Protein AF-A0A8T4ZP81-F1 (afdb_monomer_lite)

Secondary structure (DSSP, 8-state):
-------GGGGGG-----------------HHHHHHHHHHHHHH---SSHHHHHHHHHHHHHHHHHHHHHHHH--

pLDDT: mean 83.19, std 21.11, range [35.41, 98.5]

Structure (mmCIF, N/CA/C/O backbone):
data_AF-A0A8T4ZP81-F1
#
_entry.id   AF-A0A8T4ZP81-F1
#
loop_
_atom_site.group_PDB
_atom_site.id
_atom_site.type_symbol
_atom_site.label_atom_id
_atom_site.label_alt_id
_atom_site.label_comp_id
_atom_site.label_asym_id
_atom_site.label_entity_id
_atom_site.label_seq_id
_atom_site.pdbx_PDB_ins_code
_atom_site.Cartn_x
_atom_site.Cartn_y
_atom_site.Cartn_z
_atom_site.occupancy
_atom_site.B_iso_or_equiv
_atom_site.auth_seq_id
_atom_site.auth_comp_id
_atom_site.auth_asym_id
_atom_site.auth_atom_id
_atom_site.pdbx_PDB_model_num
ATOM 1 N N . MET A 1 1 ? 49.923 39.556 -1.298 1.00 35.41 1 MET A N 1
ATOM 2 C CA . MET A 1 1 ? 48.457 39.711 -1.395 1.00 35.41 1 MET A CA 1
ATOM 3 C C . MET A 1 1 ? 47.833 38.612 -0.554 1.00 35.41 1 MET A C 1
ATOM 5 O O . MET A 1 1 ? 47.987 37.452 -0.903 1.00 35.41 1 MET A O 1
ATOM 9 N N . ASN A 1 2 ? 47.244 38.978 0.587 1.00 41.72 2 ASN A N 1
ATOM 10 C CA . ASN A 1 2 ? 46.495 38.078 1.464 1.00 41.72 2 ASN A CA 1
ATOM 11 C C . ASN A 1 2 ? 45.011 38.207 1.113 1.00 41.72 2 ASN A C 1
ATOM 13 O O . ASN A 1 2 ? 44.428 39.267 1.317 1.00 41.72 2 ASN A O 1
ATOM 17 N N . LEU A 1 3 ? 44.440 37.138 0.570 1.00 46.91 3 LEU A N 1
ATOM 18 C CA . LEU A 1 3 ? 43.014 36.888 0.360 1.00 46.91 3 LEU A CA 1
ATOM 19 C C . LEU A 1 3 ? 42.899 35.360 0.374 1.00 46.91 3 LEU A C 1
ATOM 21 O O . LEU A 1 3 ? 43.506 34.708 -0.464 1.00 46.91 3 LEU A O 1
ATOM 25 N N . GLY A 1 4 ? 42.218 34.675 1.270 1.00 48.47 4 GLY A N 1
ATOM 26 C CA . GLY A 1 4 ? 41.445 35.021 2.444 1.00 48.47 4 GLY A CA 1
ATOM 27 C C . GLY A 1 4 ? 41.037 33.655 2.989 1.00 48.47 4 GLY A C 1
ATOM 28 O O . GLY A 1 4 ? 40.618 32.783 2.224 1.00 48.47 4 GLY A O 1
ATOM 29 N N . GLU A 1 5 ? 41.272 33.428 4.275 1.00 49.25 5 GLU A N 1
ATOM 30 C CA . GLU A 1 5 ? 40.894 32.196 4.951 1.00 49.25 5 GLU A CA 1
ATOM 31 C C . GLU A 1 5 ? 39.400 31.970 4.726 1.00 49.25 5 GLU A C 1
ATOM 33 O O . GLU A 1 5 ? 38.573 32.828 5.043 1.00 49.25 5 GLU A O 1
ATOM 38 N N . ILE A 1 6 ? 39.056 30.832 4.122 1.00 54.72 6 ILE A N 1
ATOM 39 C CA . ILE A 1 6 ? 37.669 30.400 3.992 1.00 54.72 6 ILE A CA 1
ATOM 40 C C . ILE A 1 6 ? 37.158 30.247 5.419 1.00 54.72 6 ILE A C 1
ATOM 42 O O . ILE A 1 6 ? 37.473 29.278 6.111 1.00 54.72 6 ILE A O 1
ATOM 46 N N . SER A 1 7 ? 36.433 31.268 5.866 1.00 51.38 7 SER A N 1
ATOM 47 C CA . SER A 1 7 ? 35.878 31.335 7.203 1.00 51.38 7 SER A CA 1
ATOM 48 C C . SER A 1 7 ? 35.070 30.066 7.491 1.00 51.38 7 SER A C 1
ATOM 50 O O . SER A 1 7 ? 34.352 29.531 6.641 1.00 51.38 7 SER A O 1
ATOM 52 N N . GLU A 1 8 ? 35.169 29.584 8.724 1.00 53.50 8 GLU A N 1
ATOM 53 C CA . GLU A 1 8 ? 34.550 28.344 9.181 1.00 53.50 8 GLU A CA 1
ATOM 54 C C . GLU A 1 8 ? 32.999 28.296 9.287 1.00 53.50 8 GLU A C 1
ATOM 56 O O . GLU A 1 8 ? 32.494 27.195 9.554 1.00 53.50 8 GLU A O 1
ATOM 61 N N . PRO A 1 9 ? 32.165 29.357 9.111 1.00 47.59 9 PRO A N 1
ATOM 62 C CA . PRO A 1 9 ? 30.743 29.223 9.427 1.00 47.59 9 PRO A CA 1
ATOM 63 C C . PRO A 1 9 ? 29.951 28.398 8.397 1.00 47.59 9 PRO A C 1
ATOM 65 O O . PRO A 1 9 ? 28.890 27.868 8.740 1.00 47.59 9 PRO A O 1
ATOM 68 N N . GLU A 1 10 ? 30.458 28.191 7.177 1.00 45.38 10 GLU A N 1
ATOM 69 C CA . GLU A 1 10 ? 29.756 27.405 6.147 1.00 45.38 10 GLU A CA 1
ATOM 70 C C . GLU A 1 10 ? 29.872 25.884 6.342 1.00 45.38 10 GLU A C 1
ATOM 72 O O . GLU A 1 10 ? 28.978 25.136 5.936 1.00 45.38 10 GLU A O 1
ATOM 77 N N . ARG A 1 11 ? 30.887 25.395 7.072 1.00 44.34 11 ARG A N 1
ATOM 78 C CA . ARG A 1 11 ? 31.008 23.959 7.402 1.00 44.34 11 ARG A CA 1
ATOM 79 C C . ARG A 1 11 ? 29.981 23.480 8.438 1.00 44.34 11 ARG A C 1
ATOM 81 O O . ARG A 1 11 ? 29.705 22.283 8.508 1.00 44.34 11 ARG A O 1
ATOM 88 N N . LYS A 1 12 ? 29.369 24.378 9.223 1.00 42.81 12 LYS A N 1
ATOM 89 C CA . LYS A 1 12 ? 28.493 24.018 10.363 1.00 42.81 12 LYS A CA 1
ATOM 90 C C . LYS A 1 12 ? 26.993 23.914 10.048 1.00 42.81 12 LYS A C 1
ATOM 92 O O . LYS A 1 12 ? 26.222 23.550 10.937 1.00 42.81 12 LYS A O 1
ATOM 97 N N . ARG A 1 13 ? 26.549 24.161 8.807 1.00 45.66 13 ARG A N 1
ATOM 98 C CA . ARG A 1 13 ? 25.119 24.071 8.422 1.00 45.66 13 ARG A CA 1
ATOM 99 C C . ARG A 1 13 ? 24.648 22.691 7.950 1.00 45.66 13 ARG A C 1
ATOM 101 O O . ARG A 1 13 ? 23.455 22.498 7.750 1.00 45.66 13 ARG A O 1
ATOM 108 N N . ARG A 1 14 ? 25.528 21.687 7.879 1.00 48.56 14 ARG A N 1
ATOM 109 C CA . ARG A 1 14 ? 25.136 20.270 7.742 1.00 48.56 14 ARG A CA 1
ATOM 110 C C . ARG A 1 14 ? 24.943 19.619 9.116 1.00 48.56 14 ARG A C 1
ATOM 112 O O . ARG A 1 14 ? 25.483 18.550 9.383 1.00 48.56 14 ARG A O 1
ATOM 119 N N . LYS A 1 15 ? 24.181 20.245 10.021 1.00 46.88 15 LYS A N 1
ATOM 120 C CA . LYS A 1 15 ? 23.656 19.525 11.194 1.00 46.88 15 LYS A CA 1
ATOM 121 C C . LYS A 1 15 ? 22.678 18.485 10.657 1.00 46.88 15 LYS A C 1
ATOM 123 O O . LYS A 1 15 ? 21.537 18.806 10.338 1.00 46.88 15 LYS A O 1
ATOM 128 N N . GLY A 1 16 ? 23.182 17.266 10.466 1.00 50.03 16 GLY A N 1
ATOM 129 C CA . GLY A 1 16 ? 22.434 16.132 9.949 1.00 50.03 16 GLY A CA 1
ATOM 130 C C . GLY A 1 16 ? 21.084 16.039 10.643 1.00 50.03 16 GLY A C 1
ATOM 131 O O . GLY A 1 16 ? 21.007 15.944 11.868 1.00 50.03 16 GLY A O 1
ATOM 132 N N . ARG A 1 17 ? 20.017 16.103 9.843 1.00 59.31 17 ARG A N 1
ATOM 133 C CA . ARG A 1 17 ? 18.654 15.775 10.254 1.00 59.31 17 ARG A CA 1
ATOM 134 C C . ARG A 1 17 ? 18.758 14.408 10.931 1.00 59.31 17 ARG A C 1
ATOM 136 O O . ARG A 1 17 ? 19.065 13.431 10.248 1.00 59.31 17 ARG A O 1
ATOM 143 N N . ARG A 1 18 ? 18.627 14.337 12.262 1.00 58.31 18 ARG A N 1
ATOM 144 C CA . ARG A 1 18 ? 18.603 13.057 12.983 1.00 58.31 18 ARG A CA 1
ATOM 145 C C . ARG A 1 18 ? 17.431 12.281 12.388 1.00 58.31 18 ARG A C 1
ATOM 147 O O . ARG A 1 18 ? 16.285 12.587 12.699 1.00 58.31 18 ARG A O 1
ATOM 154 N N . LYS A 1 19 ? 17.700 11.365 11.450 1.00 62.31 19 LYS A N 1
ATOM 155 C CA 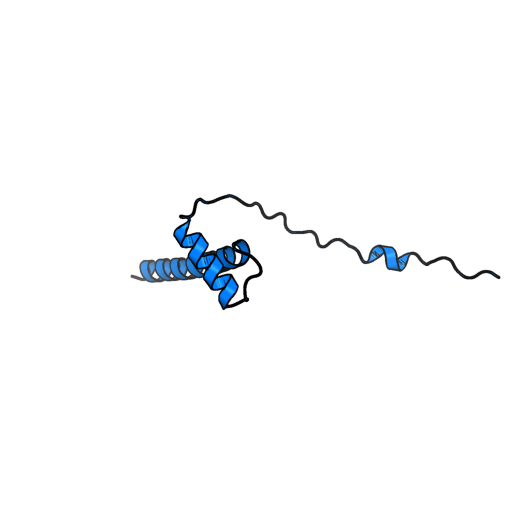. LYS A 1 19 ? 16.673 10.477 10.906 1.00 62.31 19 LYS A CA 1
ATOM 156 C C . LYS A 1 19 ? 16.128 9.723 12.110 1.00 62.31 19 LYS A C 1
ATOM 158 O O . LYS A 1 19 ? 16.896 9.038 12.786 1.00 62.31 19 LYS A O 1
ATOM 163 N N . ALA A 1 20 ? 14.844 9.908 12.412 1.00 68.94 20 ALA A N 1
ATOM 164 C CA . ALA A 1 20 ? 14.165 9.055 13.372 1.00 68.94 20 ALA A CA 1
ATOM 165 C C . ALA A 1 20 ? 14.472 7.605 12.975 1.00 68.94 20 ALA A C 1
ATOM 167 O O . ALA A 1 20 ? 14.354 7.243 11.800 1.00 68.94 20 ALA A O 1
ATOM 168 N N . ARG A 1 21 ? 14.983 6.811 13.918 1.00 77.75 21 ARG A N 1
ATOM 169 C CA . ARG A 1 21 ? 15.290 5.404 13.661 1.00 77.75 21 ARG A CA 1
ATOM 170 C C . ARG A 1 21 ? 13.960 4.671 13.557 1.00 77.75 21 ARG A C 1
ATOM 172 O O . ARG A 1 21 ? 13.368 4.332 14.572 1.00 77.75 21 ARG A O 1
ATOM 179 N N . VAL A 1 22 ? 13.484 4.485 12.332 1.00 84.94 22 VAL A N 1
ATOM 180 C CA . VAL A 1 22 ? 12.311 3.658 12.046 1.00 84.94 22 VAL A CA 1
ATOM 181 C C . VAL A 1 22 ? 12.790 2.219 11.875 1.00 84.94 22 VAL A C 1
ATOM 183 O O . VAL A 1 22 ? 13.722 1.969 11.108 1.00 84.94 22 VAL A O 1
ATOM 186 N N . ALA A 1 23 ? 12.193 1.292 12.622 1.00 90.50 23 ALA A N 1
ATOM 187 C CA . ALA A 1 23 ? 12.385 -0.139 12.421 1.00 90.50 23 ALA A CA 1
ATOM 188 C C . ALA A 1 23 ? 11.403 -0.634 11.352 1.00 90.50 23 ALA A C 1
ATOM 190 O O . ALA A 1 23 ? 10.252 -0.203 11.321 1.00 90.50 23 ALA A O 1
ATOM 191 N N . PHE A 1 24 ? 11.862 -1.531 10.483 1.00 90.25 24 PHE A N 1
ATOM 192 C CA . PHE A 1 24 ? 11.052 -2.116 9.419 1.00 90.25 24 PHE A CA 1
ATOM 193 C C . PHE A 1 24 ? 11.003 -3.633 9.584 1.00 90.25 24 PHE A C 1
ATOM 195 O O . PHE A 1 24 ? 11.989 -4.246 9.994 1.00 90.25 24 PHE A O 1
ATOM 202 N N . SER A 1 25 ? 9.867 -4.226 9.233 1.00 92.50 25 SER A N 1
ATOM 203 C CA . SER A 1 25 ? 9.679 -5.670 9.102 1.00 92.50 25 SER A CA 1
ATOM 204 C C . SER A 1 25 ? 9.161 -6.002 7.700 1.00 92.50 25 SER A C 1
ATOM 206 O O . SER A 1 25 ? 8.737 -5.115 6.955 1.00 92.50 25 SER A O 1
ATOM 208 N N . ALA A 1 26 ? 9.239 -7.276 7.321 1.00 94.25 26 ALA A N 1
ATOM 209 C CA . ALA A 1 26 ? 8.742 -7.765 6.041 1.00 94.25 26 ALA A CA 1
ATOM 210 C C . ALA A 1 26 ? 7.375 -8.439 6.209 1.00 94.25 26 ALA A C 1
ATOM 212 O O . ALA A 1 26 ? 7.110 -9.078 7.227 1.00 94.25 26 ALA A O 1
ATOM 213 N N . VAL A 1 27 ? 6.537 -8.326 5.180 1.00 94.44 27 VAL A N 1
ATOM 214 C CA . VAL A 1 27 ? 5.271 -9.054 5.049 1.00 94.44 27 VAL A CA 1
ATOM 215 C C . VAL A 1 27 ? 5.227 -9.738 3.689 1.00 94.44 27 VAL A C 1
ATOM 217 O O . VAL A 1 27 ? 5.734 -9.201 2.702 1.00 94.44 27 VAL A O 1
ATOM 220 N N . SER A 1 28 ? 4.627 -10.923 3.631 1.00 96.12 28 SER A N 1
ATOM 221 C CA . SER A 1 28 ? 4.381 -11.624 2.371 1.00 96.12 28 SER A CA 1
ATOM 222 C C . SER A 1 28 ? 3.087 -11.120 1.742 1.00 96.12 28 SER A C 1
ATOM 224 O O . SER A 1 28 ? 2.061 -11.027 2.412 1.00 96.12 28 SER A O 1
ATOM 226 N N . VAL A 1 29 ? 3.134 -10.820 0.447 1.00 95.69 29 VAL A N 1
ATOM 227 C CA . VAL A 1 29 ? 1.983 -10.373 -0.346 1.00 95.69 29 VAL A CA 1
ATOM 228 C C . VAL A 1 29 ? 1.922 -11.232 -1.612 1.00 95.69 29 VAL A C 1
ATOM 230 O O . VAL A 1 29 ? 2.980 -11.483 -2.198 1.00 95.69 29 VAL A O 1
ATOM 233 N N . PRO A 1 30 ? 0.735 -11.704 -2.045 1.00 98.06 30 PRO A N 1
ATOM 234 C CA . PRO A 1 30 ? 0.605 -12.442 -3.297 1.00 98.06 30 PRO A CA 1
ATOM 235 C C . PRO A 1 30 ? 1.145 -11.648 -4.491 1.00 98.06 30 PRO A C 1
ATOM 237 O O . PRO A 1 30 ? 0.892 -10.449 -4.604 1.00 98.06 30 PRO A O 1
ATOM 240 N N . LEU A 1 31 ? 1.841 -12.327 -5.408 1.00 98.00 31 LEU A N 1
ATOM 241 C CA . LEU A 1 31 ? 2.407 -11.693 -6.605 1.00 98.00 31 LEU A CA 1
ATOM 242 C C . LEU A 1 31 ? 1.367 -10.930 -7.444 1.00 98.00 31 LEU A C 1
ATOM 244 O O . LEU A 1 31 ? 1.650 -9.777 -7.757 1.00 98.00 31 LEU A O 1
ATOM 248 N N . PRO A 1 32 ? 0.154 -11.460 -7.708 1.00 98.50 32 PRO A N 1
ATOM 249 C CA . PRO A 1 32 ? -0.846 -10.712 -8.473 1.00 98.50 32 PRO A CA 1
ATOM 250 C C . PRO A 1 32 ? -1.228 -9.373 -7.826 1.00 98.50 32 PRO A C 1
ATOM 252 O O . PRO A 1 32 ? -1.473 -8.390 -8.509 1.00 98.50 32 PRO A O 1
ATOM 255 N N . VAL A 1 33 ? -1.221 -9.293 -6.491 1.00 98.06 33 VAL A N 1
ATOM 256 C CA . VAL A 1 33 ? -1.496 -8.034 -5.780 1.00 98.06 33 VAL A CA 1
ATOM 257 C C . VAL A 1 33 ? -0.347 -7.041 -5.969 1.00 98.06 33 VAL A C 1
ATOM 259 O O . VAL A 1 33 ? -0.587 -5.847 -6.127 1.00 98.06 33 VAL A O 1
ATOM 262 N N . LEU A 1 34 ? 0.904 -7.514 -5.973 1.00 97.19 34 LEU A N 1
ATOM 263 C CA . LEU A 1 34 ? 2.059 -6.657 -6.254 1.00 97.19 34 LEU A CA 1
ATOM 264 C C . LEU A 1 34 ? 2.043 -6.124 -7.692 1.00 97.19 34 LEU A C 1
ATOM 266 O O . LEU A 1 34 ? 2.404 -4.968 -7.898 1.00 97.19 34 LEU A O 1
ATOM 270 N N . GLU A 1 35 ? 1.603 -6.931 -8.657 1.00 98.31 35 GLU A N 1
ATOM 271 C CA . GLU A 1 35 ? 1.465 -6.521 -10.061 1.00 98.31 35 GLU A CA 1
ATOM 272 C C . GLU A 1 35 ? 0.421 -5.408 -10.228 1.00 98.31 35 GLU A C 1
ATOM 274 O O . GLU A 1 35 ? 0.683 -4.415 -10.908 1.00 98.31 35 GLU A O 1
ATOM 279 N N . GLU A 1 36 ? -0.720 -5.509 -9.542 1.00 98.44 36 GLU A N 1
ATOM 280 C CA . GLU A 1 36 ? -1.726 -4.439 -9.528 1.00 98.44 36 GLU A CA 1
ATOM 281 C C . GLU A 1 36 ? -1.190 -3.152 -8.879 1.00 98.44 36 GLU A C 1
ATOM 283 O O . GLU A 1 36 ? -1.421 -2.054 -9.389 1.00 98.44 36 GLU A O 1
ATOM 288 N N . ILE A 1 37 ? -0.407 -3.262 -7.798 1.00 98.00 37 ILE A N 1
ATOM 289 C CA . ILE A 1 37 ? 0.263 -2.100 -7.188 1.00 98.00 37 ILE A CA 1
ATOM 290 C C . ILE A 1 37 ? 1.213 -1.441 -8.194 1.00 98.00 37 ILE A C 1
ATOM 292 O O . ILE A 1 37 ? 1.205 -0.218 -8.335 1.00 98.00 37 ILE A O 1
ATOM 296 N N . ASP A 1 38 ? 2.019 -2.222 -8.914 1.00 98.31 38 ASP A N 1
ATOM 297 C CA . ASP A 1 38 ? 2.940 -1.680 -9.916 1.00 98.31 38 ASP A CA 1
ATOM 298 C C . ASP A 1 38 ? 2.207 -0.981 -11.059 1.00 98.31 38 ASP A C 1
ATOM 300 O O . ASP A 1 38 ? 2.642 0.081 -11.517 1.00 98.31 38 ASP A O 1
ATOM 304 N N . LYS A 1 39 ? 1.079 -1.545 -11.498 1.00 98.50 39 LYS A N 1
ATOM 305 C CA . LYS A 1 39 ? 0.223 -0.934 -12.511 1.00 98.50 39 LYS A CA 1
ATOM 306 C C . LYS A 1 39 ? -0.308 0.420 -12.041 1.00 98.50 39 LYS A C 1
ATOM 308 O O . LYS A 1 39 ? -0.136 1.403 -12.756 1.00 98.50 39 LYS A O 1
ATOM 313 N N . LEU A 1 40 ? -0.851 0.503 -10.824 1.00 98.25 40 LEU A N 1
ATOM 314 C CA . LEU A 1 40 ? -1.338 1.761 -10.244 1.00 98.25 40 LEU A CA 1
ATOM 315 C C . LEU A 1 40 ? -0.229 2.811 -10.126 1.00 98.25 40 LEU A C 1
ATOM 317 O O . LEU A 1 40 ? -0.430 3.972 -10.480 1.00 98.25 40 LEU A O 1
ATOM 321 N N . ILE A 1 41 ? 0.959 2.408 -9.668 1.00 98.25 41 ILE A N 1
ATOM 322 C CA . ILE A 1 41 ? 2.118 3.302 -9.568 1.00 98.25 41 ILE A CA 1
ATOM 323 C C . ILE A 1 41 ? 2.501 3.847 -10.944 1.00 98.25 41 ILE A C 1
ATOM 325 O O . ILE A 1 41 ? 2.754 5.044 -11.080 1.00 98.25 41 ILE A O 1
ATOM 329 N N . LYS A 1 42 ? 2.529 2.984 -11.963 1.00 98.25 42 LYS A N 1
ATOM 330 C CA . LYS A 1 42 ? 2.883 3.361 -13.333 1.00 98.25 42 LYS A CA 1
ATOM 331 C C . LYS A 1 42 ? 1.838 4.275 -13.975 1.00 98.25 42 LYS A C 1
ATOM 333 O O . LYS A 1 42 ? 2.218 5.211 -14.672 1.00 98.25 42 LYS A O 1
ATOM 338 N N . GLU A 1 43 ? 0.555 3.992 -13.776 1.00 98.31 43 GLU A N 1
ATOM 339 C CA . GLU A 1 43 ? -0.545 4.737 -14.397 1.00 98.31 43 GLU A CA 1
ATOM 340 C C . GLU A 1 43 ? -0.764 6.103 -13.740 1.00 98.31 43 GLU A C 1
ATOM 342 O O . GLU A 1 43 ? -0.988 7.087 -14.441 1.00 98.31 43 GLU A O 1
ATOM 347 N N . LEU A 1 44 ? -0.670 6.182 -12.409 1.00 97.88 44 LEU A N 1
ATOM 348 C CA . LEU A 1 44 ? -0.963 7.408 -11.663 1.00 97.88 44 LEU A CA 1
ATOM 349 C C . LEU A 1 44 ? 0.281 8.265 -11.395 1.00 97.88 44 LEU A C 1
ATOM 351 O O . LEU A 1 44 ? 0.180 9.484 -11.292 1.00 97.88 44 LEU A O 1
ATOM 355 N N . GLY A 1 45 ? 1.459 7.651 -11.255 1.00 96.00 45 GLY A N 1
ATOM 356 C CA . GLY A 1 45 ? 2.726 8.360 -11.052 1.00 96.00 45 GLY A CA 1
ATOM 357 C C . GLY A 1 45 ? 2.885 9.066 -9.697 1.00 96.00 45 GLY A C 1
ATOM 358 O O . GLY A 1 45 ? 3.870 9.774 -9.499 1.00 96.00 45 GLY A O 1
ATOM 359 N N . TYR A 1 46 ? 1.953 8.890 -8.753 1.00 96.44 46 TYR A N 1
ATOM 360 C CA . TYR A 1 46 ? 1.988 9.570 -7.449 1.00 96.44 46 TYR A CA 1
ATOM 361 C C . TYR A 1 46 ? 3.047 9.006 -6.501 1.00 96.44 46 TYR A C 1
ATOM 363 O O . TY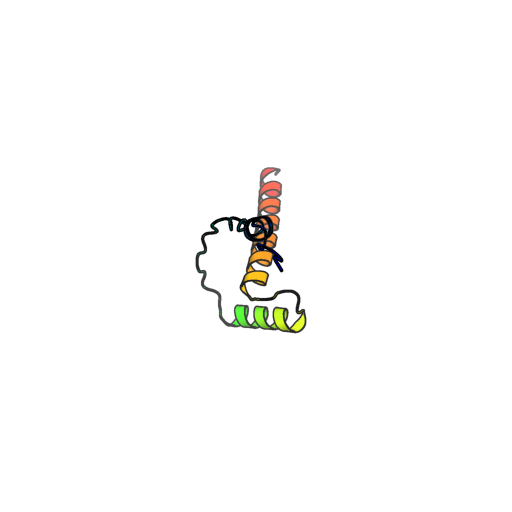R A 1 46 ? 3.678 9.747 -5.744 1.00 96.44 46 TYR A O 1
ATOM 371 N N . TRP A 1 47 ? 3.257 7.689 -6.535 1.00 98.19 47 TRP A N 1
ATOM 372 C CA . TRP A 1 47 ? 4.157 7.021 -5.604 1.00 98.19 47 TRP A CA 1
ATOM 373 C C . TRP A 1 47 ? 5.507 6.716 -6.250 1.00 98.19 47 TRP A C 1
ATOM 375 O O . TRP A 1 47 ? 5.565 6.053 -7.280 1.00 98.19 47 TRP A O 1
ATOM 385 N N . PRO A 1 48 ? 6.625 7.079 -5.602 1.00 96.69 48 PRO A N 1
ATOM 386 C CA . PRO A 1 48 ? 7.957 6.787 -6.127 1.00 96.69 48 PRO A CA 1
ATOM 387 C C . PRO A 1 48 ? 8.383 5.317 -5.944 1.00 96.69 48 PRO A C 1
ATOM 389 O O . PRO A 1 48 ? 9.466 4.936 -6.377 1.00 96.69 48 PRO A O 1
ATOM 392 N N . SER A 1 49 ? 7.606 4.499 -5.217 1.00 97.25 49 SER A N 1
ATOM 393 C CA . SER A 1 49 ? 7.930 3.091 -4.925 1.00 97.25 49 SER A CA 1
ATOM 394 C C . SER A 1 49 ? 6.724 2.324 -4.371 1.00 97.25 49 SER A C 1
ATOM 396 O O . SER A 1 49 ? 5.846 2.930 -3.751 1.00 97.25 49 SER A O 1
ATOM 398 N N . ARG A 1 50 ? 6.753 0.984 -4.453 1.00 96.62 50 ARG A N 1
ATOM 399 C CA . ARG A 1 50 ? 5.781 0.092 -3.784 1.00 96.62 50 ARG A CA 1
ATOM 400 C C . ARG A 1 50 ? 5.637 0.397 -2.294 1.00 96.62 50 ARG A C 1
ATOM 402 O O . ARG A 1 50 ? 4.533 0.440 -1.771 1.00 96.62 50 ARG A O 1
ATOM 409 N N . SER A 1 51 ? 6.741 0.665 -1.594 1.00 95.56 51 SER A N 1
ATOM 410 C CA . SER A 1 51 ? 6.694 0.974 -0.161 1.00 95.56 51 SER A CA 1
ATOM 411 C C . SER A 1 51 ? 6.007 2.306 0.147 1.00 95.56 51 SER A C 1
ATOM 413 O O . SER A 1 51 ? 5.474 2.455 1.240 1.00 95.56 51 SER A O 1
ATOM 415 N N . ALA A 1 52 ? 6.041 3.285 -0.764 1.00 96.75 52 ALA A N 1
ATOM 416 C CA . ALA A 1 52 ? 5.301 4.533 -0.583 1.00 96.75 52 ALA A CA 1
ATOM 417 C C . ALA A 1 52 ? 3.792 4.286 -0.682 1.00 96.75 52 ALA A C 1
ATOM 419 O O . ALA A 1 52 ? 3.077 4.684 0.231 1.00 96.75 52 ALA A O 1
ATOM 420 N N . PHE A 1 53 ? 3.362 3.535 -1.701 1.00 97.81 53 PHE A N 1
ATOM 421 C CA . PHE A 1 53 ? 1.974 3.097 -1.855 1.00 97.81 53 PHE A CA 1
ATOM 422 C C . PHE A 1 53 ? 1.490 2.301 -0.634 1.00 97.81 53 PHE A C 1
ATOM 424 O O . PHE A 1 53 ? 0.492 2.646 -0.013 1.00 97.81 53 PHE A O 1
ATOM 431 N N . VAL A 1 54 ? 2.238 1.266 -0.230 1.00 97.06 54 VAL A N 1
ATOM 432 C CA . VAL A 1 54 ? 1.845 0.387 0.885 1.00 97.06 54 VAL A CA 1
ATOM 433 C C . VAL A 1 54 ? 1.754 1.151 2.205 1.00 97.06 54 VAL A C 1
ATOM 435 O O . VAL A 1 54 ? 0.838 0.902 2.977 1.00 97.06 54 VAL A O 1
ATOM 438 N N . ARG A 1 55 ? 2.664 2.097 2.477 1.00 96.06 55 ARG A N 1
ATOM 439 C CA . ARG A 1 55 ? 2.585 2.910 3.702 1.00 96.06 55 ARG A CA 1
ATOM 440 C C . ARG A 1 55 ? 1.299 3.726 3.760 1.00 96.06 55 ARG A C 1
ATOM 442 O O . ARG A 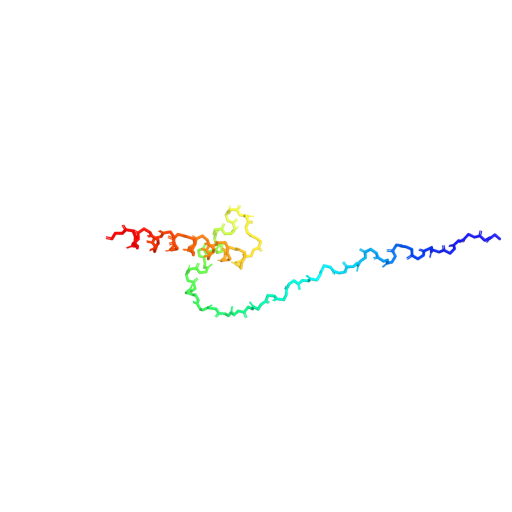1 55 ? 0.662 3.736 4.806 1.00 96.06 55 ARG A O 1
ATOM 449 N N . GLU A 1 56 ? 0.938 4.383 2.663 1.00 97.69 56 GLU A N 1
ATOM 450 C CA . GLU A 1 56 ? -0.293 5.171 2.579 1.00 97.69 56 GLU A CA 1
ATOM 451 C C . GLU A 1 56 ? -1.529 4.281 2.743 1.00 97.69 56 GLU A C 1
ATOM 453 O O . GLU A 1 56 ? -2.337 4.519 3.638 1.00 97.69 56 GLU A O 1
ATOM 458 N N . ALA A 1 57 ? -1.596 3.175 1.994 1.00 97.38 57 ALA A N 1
ATOM 459 C CA . ALA A 1 57 ? -2.688 2.209 2.087 1.00 97.38 57 ALA A CA 1
ATOM 460 C C . ALA A 1 57 ? -2.830 1.600 3.497 1.00 97.38 57 ALA A C 1
ATOM 462 O O . ALA A 1 57 ? -3.942 1.365 3.969 1.00 97.38 57 ALA A O 1
ATOM 463 N N . CYS A 1 58 ? -1.717 1.345 4.197 1.00 97.25 58 CYS A N 1
ATOM 464 C CA . CYS A 1 58 ? -1.748 0.870 5.579 1.00 97.25 58 CYS A CA 1
ATOM 465 C C . CYS A 1 58 ? -2.328 1.917 6.533 1.00 97.25 58 CYS A C 1
ATOM 467 O O . CYS A 1 58 ? -3.149 1.552 7.370 1.00 97.25 58 CYS A O 1
ATOM 469 N N . VAL A 1 59 ? -1.920 3.186 6.420 1.00 98.12 59 VAL A N 1
ATOM 470 C CA . VAL A 1 59 ? -2.456 4.271 7.260 1.00 98.12 59 VAL A CA 1
ATOM 471 C C . VAL A 1 59 ? -3.958 4.414 7.032 1.00 98.12 59 VAL A C 1
ATOM 473 O O . VAL A 1 59 ? -4.723 4.310 7.987 1.00 98.12 59 VAL A O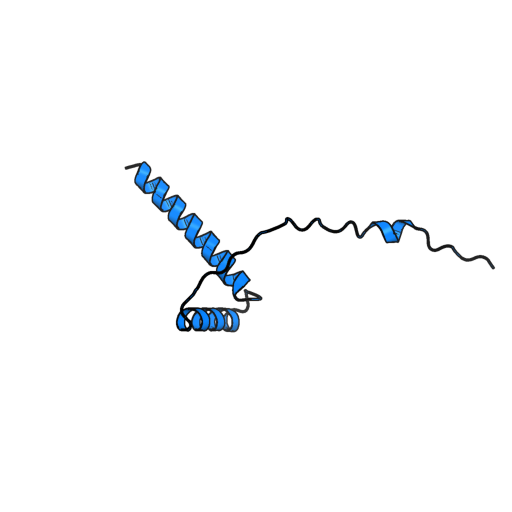 1
ATOM 476 N N . GLU A 1 60 ? -4.382 4.506 5.771 1.00 98.25 60 GLU A N 1
ATOM 477 C CA . GLU A 1 60 ? -5.794 4.624 5.402 1.00 98.25 60 GLU A CA 1
ATOM 478 C C . GLU A 1 60 ? -6.626 3.444 5.932 1.00 98.25 60 GLU A C 1
ATOM 480 O O . GLU A 1 60 ? -7.728 3.613 6.460 1.00 98.25 60 GLU A O 1
ATOM 485 N N . LYS A 1 61 ? -6.102 2.215 5.831 1.00 98.12 61 LYS A N 1
ATOM 486 C CA . LYS A 1 61 ? -6.789 1.029 6.352 1.00 98.12 61 LYS A CA 1
ATOM 487 C C . LYS A 1 61 ? -6.872 1.040 7.878 1.00 98.12 61 LYS A C 1
ATOM 489 O O . LYS A 1 61 ? -7.920 0.682 8.405 1.00 98.12 61 LYS A O 1
ATOM 494 N N . ILE A 1 62 ? -5.808 1.433 8.576 1.00 98.50 62 ILE A N 1
ATOM 495 C CA . ILE A 1 62 ? -5.794 1.523 10.043 1.00 98.50 62 ILE A CA 1
ATOM 496 C C . ILE A 1 62 ? -6.840 2.532 10.522 1.00 98.50 62 ILE A C 1
ATOM 498 O O . ILE A 1 62 ? -7.643 2.187 11.385 1.00 98.50 62 ILE A O 1
ATOM 502 N N . GLU A 1 63 ? -6.880 3.729 9.934 1.00 98.38 63 GLU A N 1
ATOM 503 C CA . GLU A 1 63 ? -7.847 4.779 10.283 1.00 98.38 63 GLU A CA 1
ATOM 504 C C . GLU A 1 63 ? -9.292 4.283 10.131 1.00 98.38 63 GLU A C 1
ATOM 506 O O . GLU A 1 63 ? -10.072 4.331 11.083 1.00 98.38 63 GLU A O 1
ATOM 511 N N . ARG A 1 64 ? -9.619 3.678 8.981 1.00 98.44 64 ARG A N 1
ATOM 512 C CA . ARG A 1 64 ? -10.951 3.104 8.715 1.00 98.44 64 ARG A CA 1
ATOM 513 C C . ARG A 1 64 ? -11.364 2.039 9.736 1.00 98.44 64 ARG A C 1
ATOM 515 O O . ARG A 1 64 ? -12.543 1.931 10.074 1.00 98.44 64 ARG A O 1
ATOM 522 N N . GLU A 1 65 ? -10.427 1.205 10.187 1.00 98.38 65 GLU A N 1
ATOM 523 C CA . GLU A 1 65 ? -10.723 0.152 11.165 1.00 98.38 65 GLU A CA 1
ATOM 524 C C . GLU A 1 65 ? -10.822 0.696 12.595 1.00 98.38 65 GLU A C 1
ATOM 526 O O . GLU A 1 65 ? -11.668 0.224 13.352 1.00 98.38 65 GLU A O 1
ATOM 531 N N . ILE A 1 66 ? -10.041 1.718 12.958 1.00 98.12 66 ILE A N 1
ATOM 532 C CA . ILE A 1 66 ? -10.191 2.425 14.240 1.00 98.12 66 ILE A CA 1
ATOM 533 C C . ILE A 1 66 ? -11.588 3.047 14.329 1.00 98.12 66 ILE A C 1
ATOM 535 O O . ILE A 1 66 ? -12.313 2.757 15.282 1.00 98.12 66 ILE A O 1
ATOM 539 N N . GLU A 1 67 ? -12.018 3.785 13.301 1.00 97.69 67 GLU A N 1
ATOM 540 C CA . GLU A 1 67 ? -13.366 4.367 13.257 1.00 97.69 67 GLU A CA 1
ATOM 541 C C . GLU A 1 67 ? -14.468 3.301 13.357 1.00 97.69 67 GLU A C 1
ATOM 543 O O . GLU A 1 67 ? -15.499 3.501 14.004 1.00 97.69 67 GLU A O 1
ATOM 548 N N . ARG A 1 68 ? -14.280 2.145 12.706 1.00 97.56 68 ARG A N 1
ATOM 549 C CA . ARG A 1 68 ? -15.228 1.026 12.800 1.00 97.56 68 ARG A CA 1
ATOM 550 C C . ARG A 1 68 ? -15.309 0.491 14.228 1.00 97.56 68 ARG A C 1
ATOM 552 O O . ARG A 1 68 ? -16.408 0.218 14.703 1.00 97.56 68 ARG A O 1
ATOM 559 N N . MET A 1 69 ? -14.171 0.336 14.900 1.00 97.75 69 MET A N 1
ATOM 560 C CA . MET A 1 69 ? -14.108 -0.152 16.278 1.00 97.75 69 MET A CA 1
ATOM 561 C C . MET A 1 69 ? -14.756 0.819 17.265 1.00 97.75 69 MET A C 1
ATOM 563 O O . MET A 1 69 ? -15.396 0.371 18.211 1.00 97.75 69 MET A O 1
ATOM 567 N N . GLU A 1 70 ? -14.623 2.126 17.054 1.00 96.56 70 GLU A N 1
ATOM 568 C CA . GLU A 1 70 ? -15.288 3.148 17.872 1.00 96.56 70 GLU A CA 1
ATOM 569 C C . GLU A 1 70 ? -16.811 3.079 17.719 1.00 96.56 70 GLU A C 1
ATOM 571 O O . GLU A 1 70 ? -17.516 2.918 18.714 1.00 96.56 70 GLU A O 1
ATOM 576 N N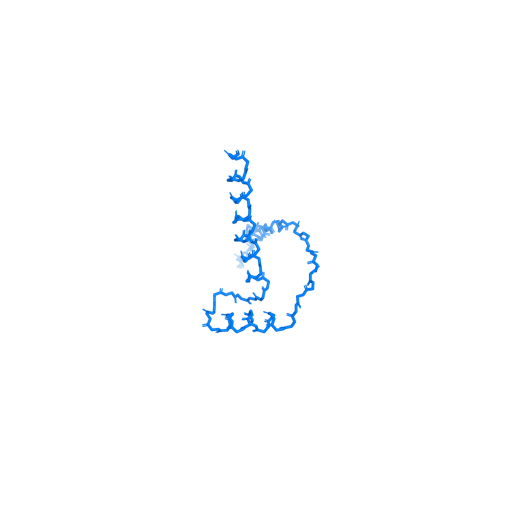 . LYS A 1 71 ? -17.316 3.023 16.479 1.00 95.75 71 LYS A N 1
ATOM 577 C CA . LYS A 1 71 ? -18.757 2.867 16.189 1.00 95.75 71 LYS A CA 1
ATOM 578 C C . LYS A 1 71 ? -19.367 1.590 16.774 1.00 95.75 71 LYS A C 1
ATOM 580 O O . LYS A 1 71 ? -20.564 1.547 17.045 1.00 95.75 71 LYS A O 1
ATOM 585 N N . LEU A 1 72 ? -18.572 0.529 16.926 1.00 94.81 72 LEU A N 1
ATOM 586 C CA . LEU A 1 72 ? -19.014 -0.720 17.553 1.00 94.81 72 LEU A CA 1
ATOM 587 C C . LEU A 1 72 ? -19.077 -0.635 19.083 1.00 94.81 72 LEU A C 1
ATOM 589 O O . LEU A 1 72 ? -19.843 -1.383 19.673 1.00 94.81 72 LEU A O 1
ATOM 593 N N . LYS A 1 73 ? -18.287 0.239 19.719 1.00 89.12 73 LYS A N 1
ATOM 594 C CA . LYS A 1 73 ? -18.294 0.439 21.181 1.00 89.12 73 LYS A CA 1
ATOM 595 C C . LYS A 1 73 ? -19.427 1.348 21.659 1.00 89.12 73 LYS A C 1
ATOM 597 O O . LYS A 1 73 ? -19.770 1.309 22.833 1.00 89.12 73 LYS A O 1
ATOM 602 N N . GLU A 1 74 ? -19.961 2.182 20.771 1.00 77.00 74 GLU A N 1
ATOM 603 C CA . GLU A 1 74 ? -21.084 3.088 21.050 1.00 77.00 74 GLU A CA 1
ATOM 604 C C . GLU A 1 74 ? -22.463 2.403 20.965 1.00 77.00 74 GLU A C 1
ATOM 606 O O . GLU A 1 74 ? -23.473 3.028 21.292 1.00 77.00 74 GLU A O 1
ATOM 611 N N . LYS A 1 75 ? -22.517 1.141 20.519 1.00 59.88 75 LYS A N 1
ATOM 612 C CA . LYS A 1 75 ? -23.724 0.302 20.472 1.00 59.88 75 LYS A CA 1
ATOM 613 C C . LYS A 1 75 ? -23.774 -0.669 21.641 1.00 59.88 75 LYS A C 1
ATOM 615 O O . LYS A 1 75 ? -24.907 -0.917 22.106 1.00 59.88 75 LYS A O 1
#

Sequence (75 aa):
MNLGEISEPERKRRKGRRKARVAFSAVSVPLPVLEEIDKLIKELGYWPSRSAFVREACVEKIEREIERMEKLKEK

Foldseek 3Di:
DDDDPPDPPVVPVPPPPPPDDDDDDDDDDDPVVVVVLVVCCVVVVPDPDSVR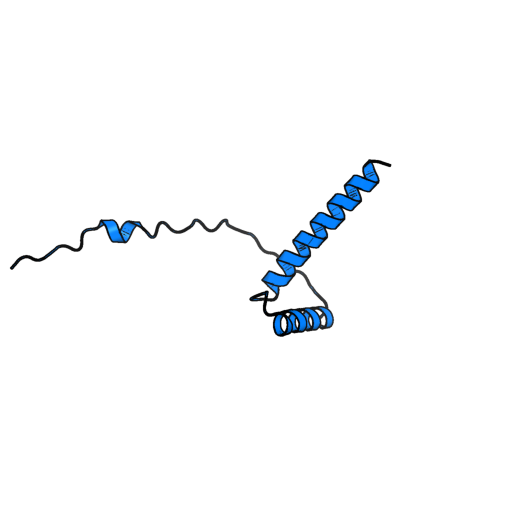VVVVVVVVVVVVVVVVVVVVVVD

Radius of gyration: 23.24 Å; chains: 1; bounding box: 72×52×36 Å